Protein AF-A0A2G6PWL5-F1 (afdb_monomer)

Structure (mmCIF, N/CA/C/O backbone):
data_AF-A0A2G6PWL5-F1
#
_entry.id   AF-A0A2G6PWL5-F1
#
lo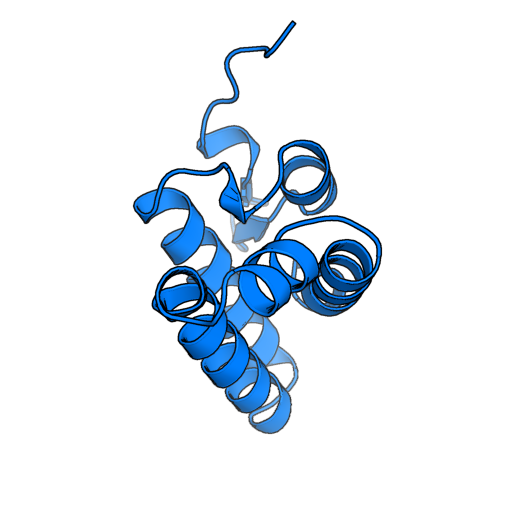op_
_atom_site.group_PDB
_atom_site.id
_atom_site.type_symbol
_atom_site.label_atom_id
_atom_site.label_alt_id
_atom_site.label_comp_id
_atom_site.label_asym_id
_atom_site.label_entity_id
_atom_site.label_seq_id
_atom_site.pdbx_PDB_ins_code
_atom_site.Cartn_x
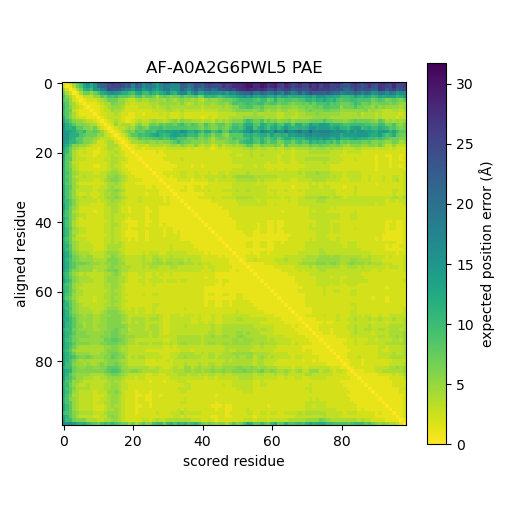_atom_site.Cartn_y
_atom_site.Cartn_z
_atom_site.occupancy
_atom_site.B_iso_or_equiv
_atom_site.auth_seq_id
_atom_site.auth_comp_id
_atom_site.auth_asym_id
_atom_site.auth_atom_id
_atom_site.pdbx_PDB_model_num
ATOM 1 N N . MET A 1 1 ? -2.677 6.098 -22.371 1.00 39.16 1 MET A N 1
ATOM 2 C CA . MET A 1 1 ? -2.950 7.412 -21.756 1.00 39.16 1 MET A CA 1
ATOM 3 C C . MET A 1 1 ? -2.738 7.250 -20.260 1.00 39.16 1 MET A C 1
ATOM 5 O O . MET A 1 1 ? -3.642 6.759 -19.599 1.00 39.16 1 MET A O 1
ATOM 9 N N . LEU A 1 2 ? -1.543 7.556 -19.741 1.00 49.28 2 LEU A N 1
ATOM 10 C CA . LEU A 1 2 ? -1.407 7.802 -18.304 1.00 49.28 2 LEU A CA 1
ATOM 11 C C . LEU A 1 2 ? -2.123 9.131 -18.061 1.00 49.28 2 LEU A C 1
ATOM 13 O O . LEU A 1 2 ? -1.632 10.172 -18.484 1.00 49.28 2 LEU A O 1
ATOM 17 N N . ARG A 1 3 ? -3.347 9.070 -17.533 1.00 52.22 3 ARG A N 1
ATOM 18 C CA . ARG A 1 3 ? -4.004 10.255 -16.981 1.00 52.22 3 ARG A CA 1
ATOM 19 C C . ARG A 1 3 ? -3.157 10.730 -15.804 1.00 52.22 3 ARG A C 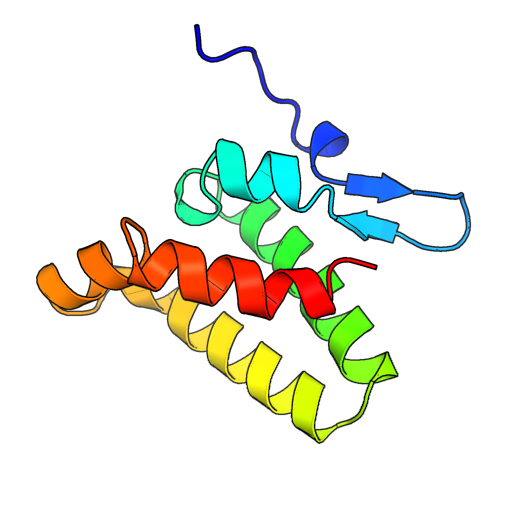1
ATOM 21 O O . ARG A 1 3 ? -2.626 9.886 -15.084 1.00 52.22 3 ARG A O 1
ATOM 28 N N . ASP A 1 4 ? -3.032 12.041 -15.651 1.00 66.25 4 ASP A N 1
ATOM 29 C CA . ASP A 1 4 ? -2.393 12.691 -14.509 1.00 66.25 4 ASP A CA 1
ATOM 30 C C . ASP A 1 4 ? -3.087 12.233 -13.222 1.00 66.25 4 ASP A C 1
ATOM 32 O O . ASP A 1 4 ? -4.126 12.763 -12.836 1.00 66.25 4 ASP A O 1
ATOM 36 N N . LEU A 1 5 ? -2.566 11.169 -12.614 1.00 70.38 5 LEU A N 1
ATOM 37 C CA . LEU A 1 5 ? -3.058 10.654 -11.350 1.00 70.38 5 LEU A CA 1
ATOM 38 C C . LEU A 1 5 ? -2.579 11.614 -10.263 1.00 70.38 5 LEU A C 1
ATOM 40 O O . LEU A 1 5 ? -1.372 11.712 -10.018 1.00 70.38 5 LEU A O 1
ATOM 44 N N . ASN A 1 6 ? -3.501 12.337 -9.636 1.00 83.25 6 ASN A N 1
ATOM 45 C CA . ASN A 1 6 ? -3.151 13.147 -8.482 1.00 83.25 6 ASN A CA 1
ATOM 46 C C . ASN A 1 6 ? -2.982 12.198 -7.284 1.00 83.25 6 ASN A C 1
ATOM 48 O O . ASN A 1 6 ? -3.852 11.349 -7.082 1.00 83.25 6 ASN A O 1
ATOM 52 N N . PRO A 1 7 ? -1.904 12.294 -6.482 1.00 79.81 7 PRO A N 1
ATOM 53 C CA . PRO A 1 7 ? -1.768 11.504 -5.261 1.00 79.81 7 PRO A CA 1
ATOM 54 C C . PRO A 1 7 ? -3.016 11.503 -4.374 1.00 79.81 7 PRO A C 1
ATOM 56 O O . PRO A 1 7 ? -3.343 10.473 -3.800 1.00 79.81 7 PRO A O 1
ATOM 59 N N . GLU A 1 8 ? -3.748 12.617 -4.328 1.00 84.12 8 GLU A N 1
ATOM 60 C CA . GLU A 1 8 ? -5.006 12.733 -3.581 1.00 84.12 8 GLU A CA 1
ATOM 61 C C . GLU A 1 8 ? -6.084 11.731 -4.030 1.00 84.12 8 GLU A C 1
ATOM 63 O O . GLU A 1 8 ? -6.849 11.253 -3.198 1.00 84.12 8 GLU A O 1
ATOM 68 N N . ASP A 1 9 ? -6.114 11.334 -5.308 1.00 87.94 9 ASP A N 1
ATOM 69 C CA . ASP A 1 9 ? -7.097 10.374 -5.837 1.00 87.94 9 ASP A CA 1
ATOM 70 C C . ASP A 1 9 ? -6.892 8.952 -5.275 1.00 87.94 9 ASP A C 1
ATOM 72 O O . ASP A 1 9 ? -7.799 8.114 -5.311 1.00 87.94 9 ASP A O 1
ATOM 76 N N . LEU A 1 10 ? -5.690 8.664 -4.756 1.00 91.00 10 LEU A N 1
ATOM 77 C CA . LEU A 1 10 ? -5.335 7.382 -4.139 1.00 91.00 10 LEU A CA 1
ATOM 78 C C . LEU A 1 10 ? -5.882 7.235 -2.719 1.00 91.00 10 LEU A C 1
ATOM 80 O O . LEU A 1 10 ? -5.850 6.133 -2.165 1.00 91.00 10 LEU A O 1
ATOM 84 N N . PHE A 1 11 ? -6.375 8.318 -2.125 1.00 90.50 11 PHE A N 1
ATOM 85 C CA . PHE A 1 11 ? -6.871 8.337 -0.761 1.00 90.50 11 PHE A CA 1
ATOM 86 C C . PHE A 1 11 ? -8.375 8.580 -0.751 1.00 90.50 11 PHE A C 1
ATOM 88 O O . PHE A 1 11 ? -8.906 9.403 -1.490 1.00 90.50 11 PHE A O 1
ATOM 95 N N . VAL A 1 12 ? -9.072 7.869 0.128 1.00 88.50 12 VAL A N 1
ATOM 96 C CA . VAL A 1 12 ? -10.489 8.117 0.404 1.00 88.50 12 VAL A CA 1
ATOM 97 C C . VAL A 1 12 ? -10.617 8.697 1.802 1.00 88.50 12 VAL A C 1
ATOM 99 O O . VAL A 1 12 ? -9.883 8.318 2.713 1.00 88.50 12 VAL A O 1
ATOM 102 N N . SER A 1 13 ? -11.526 9.649 1.981 1.00 83.44 13 SER A N 1
ATOM 103 C CA . SER A 1 13 ? -11.806 10.242 3.285 1.00 83.44 13 SER A CA 1
ATOM 104 C C . SER A 1 13 ? -13.304 10.421 3.448 1.00 83.44 13 SER A C 1
ATOM 106 O O . SER A 1 13 ? -13.945 11.042 2.603 1.00 83.44 13 SER A O 1
ATOM 108 N N . ASP A 1 14 ? -13.853 9.904 4.543 1.00 76.81 14 ASP A N 1
ATOM 109 C CA . ASP A 1 14 ? -15.242 10.157 4.945 1.00 76.81 14 ASP A CA 1
ATOM 110 C C . ASP A 1 14 ? -15.358 11.310 5.966 1.00 76.81 14 ASP A C 1
ATOM 112 O O . ASP A 1 14 ? -16.418 11.545 6.545 1.00 76.81 14 ASP A O 1
ATOM 116 N N . GLY A 1 15 ? -14.258 12.037 6.201 1.00 70.56 15 GLY A N 1
ATOM 117 C CA . GLY A 1 15 ? -14.151 13.109 7.195 1.00 70.56 15 GLY A CA 1
ATOM 118 C C . GLY A 1 15 ? -13.736 12.639 8.594 1.00 70.56 15 GLY A C 1
ATOM 119 O O . GLY A 1 15 ? -13.267 13.456 9.385 1.00 70.56 15 GLY A O 1
ATOM 120 N N . THR A 1 16 ? -13.837 11.342 8.898 1.00 70.94 16 THR A N 1
ATOM 121 C CA . THR A 1 16 ? -13.414 10.751 10.184 1.00 70.94 16 THR A CA 1
ATOM 122 C C . THR A 1 16 ? -12.344 9.673 10.031 1.00 70.94 16 THR A C 1
ATOM 124 O O . THR A 1 16 ? -11.489 9.518 10.906 1.00 70.94 16 THR A O 1
ATOM 127 N N . HIS A 1 17 ? -12.347 8.975 8.901 1.00 74.56 17 HIS A N 1
ATOM 128 C CA . HIS A 1 17 ? -11.407 7.935 8.530 1.00 74.56 17 HIS A CA 1
ATOM 129 C C . HIS A 1 17 ? -10.769 8.279 7.191 1.00 74.56 17 HIS A C 1
ATOM 131 O O . HIS A 1 17 ? -11.425 8.755 6.266 1.00 74.56 17 HIS A O 1
ATOM 137 N N . ARG A 1 18 ? -9.461 8.033 7.112 1.00 79.81 18 ARG A N 1
ATOM 138 C CA . ARG A 1 18 ? -8.690 8.112 5.876 1.00 79.81 18 ARG A CA 1
ATOM 139 C C . ARG A 1 18 ? -8.350 6.688 5.463 1.00 79.81 18 ARG A C 1
ATOM 141 O O . ARG A 1 18 ? -7.651 6.007 6.209 1.00 79.81 18 ARG A O 1
ATOM 148 N N . GLY A 1 19 ? -8.868 6.268 4.320 1.00 87.62 19 GLY A N 1
ATOM 149 C CA . GLY A 1 19 ? -8.611 4.976 3.697 1.00 87.62 19 GLY A CA 1
ATOM 150 C C . GLY A 1 19 ? -7.836 5.127 2.392 1.00 87.62 19 GLY A C 1
ATOM 151 O O . GLY A 1 19 ? -7.396 6.218 2.017 1.00 87.62 19 GLY A O 1
ATOM 152 N N . ILE A 1 20 ? -7.683 4.014 1.685 1.00 93.25 20 ILE A N 1
ATOM 153 C CA . ILE A 1 20 ? -6.955 3.936 0.417 1.00 93.25 20 ILE A CA 1
ATOM 154 C C . ILE A 1 20 ? -7.922 3.508 -0.683 1.00 93.25 20 ILE A C 1
ATOM 156 O O . ILE A 1 20 ? -8.644 2.525 -0.529 1.00 93.25 20 ILE A O 1
ATOM 160 N N . ASN A 1 21 ? -7.887 4.188 -1.830 1.00 94.06 21 ASN A N 1
ATOM 161 C CA . ASN A 1 21 ? -8.510 3.688 -3.051 1.00 94.06 21 ASN A CA 1
ATOM 162 C C . ASN A 1 21 ? -7.673 2.517 -3.596 1.00 94.06 21 ASN A C 1
ATOM 164 O O . ASN A 1 21 ? -6.804 2.679 -4.457 1.00 94.06 21 ASN A O 1
ATOM 168 N N . HIS A 1 22 ? -7.885 1.335 -3.016 1.00 94.75 22 HIS A N 1
ATOM 169 C CA . HIS A 1 22 ? -7.037 0.165 -3.231 1.00 94.75 22 HIS A CA 1
ATOM 170 C C . HIS A 1 22 ? -7.006 -0.285 -4.695 1.00 94.75 22 HIS A C 1
ATOM 172 O O . HIS A 1 22 ? -5.940 -0.611 -5.218 1.00 94.75 22 HIS A O 1
ATOM 178 N N . GLU A 1 23 ? -8.153 -0.251 -5.374 1.00 93.06 23 GLU A N 1
ATOM 179 C CA . GLU A 1 23 ? -8.260 -0.595 -6.793 1.00 93.06 23 GLU A CA 1
ATOM 180 C C . GLU A 1 23 ? -7.419 0.352 -7.656 1.00 93.06 23 GLU A C 1
ATOM 182 O O . GLU A 1 23 ? -6.687 -0.093 -8.545 1.00 93.06 23 GLU A O 1
ATOM 187 N N . LEU A 1 24 ? -7.441 1.652 -7.351 1.00 93.19 24 LEU A N 1
ATOM 188 C CA . LEU A 1 24 ? -6.644 2.628 -8.082 1.00 93.19 24 LEU A CA 1
ATOM 189 C C . LEU A 1 24 ? -5.141 2.414 -7.849 1.00 93.19 24 LEU A C 1
ATOM 191 O O . LEU A 1 24 ? -4.384 2.366 -8.821 1.00 93.19 24 LEU A O 1
ATOM 195 N N . VAL A 1 25 ? -4.715 2.174 -6.600 1.00 93.94 25 VAL A N 1
ATOM 196 C CA . VAL A 1 25 ? -3.319 1.815 -6.272 1.00 93.94 25 VAL A CA 1
ATOM 197 C C . VAL A 1 25 ? -2.881 0.550 -7.016 1.00 93.94 25 VAL A C 1
ATOM 199 O O . VAL A 1 25 ? -1.777 0.509 -7.561 1.00 93.94 25 VAL A O 1
ATOM 202 N N . ARG A 1 26 ? -3.739 -0.477 -7.066 1.00 93.62 26 ARG A N 1
ATOM 203 C CA . ARG A 1 26 ? -3.487 -1.732 -7.787 1.00 93.62 26 ARG A CA 1
ATOM 204 C C . ARG A 1 26 ? -3.340 -1.504 -9.286 1.00 93.62 26 ARG A C 1
ATOM 206 O O . ARG A 1 26 ? -2.377 -1.981 -9.876 1.00 93.62 26 ARG A O 1
ATOM 213 N N . SER A 1 27 ? -4.249 -0.742 -9.892 1.00 90.50 27 SER A N 1
ATOM 214 C CA . SER A 1 27 ? -4.233 -0.468 -11.334 1.00 90.50 27 SER A CA 1
ATOM 215 C C . SER A 1 27 ? -3.020 0.355 -11.781 1.00 90.50 27 SER A C 1
ATOM 217 O O . SER A 1 27 ? -2.474 0.118 -12.858 1.00 90.50 27 SER A O 1
ATOM 219 N N . PHE A 1 28 ? -2.575 1.304 -10.950 1.00 89.06 28 PHE A N 1
ATOM 220 C CA . PHE A 1 28 ? -1.410 2.138 -11.242 1.00 89.06 28 PHE A CA 1
ATOM 221 C C . PHE A 1 28 ? -0.089 1.414 -10.944 1.00 89.06 28 PHE A C 1
ATOM 223 O O . PHE A 1 28 ? 0.943 1.700 -11.557 1.00 89.06 28 PHE A O 1
ATOM 230 N N . GLY A 1 29 ? -0.125 0.456 -10.019 1.00 91.75 29 GLY A N 1
ATOM 231 C CA . GLY A 1 29 ? 1.032 -0.251 -9.499 1.00 91.75 29 GLY A CA 1
ATOM 232 C C . GLY A 1 29 ? 1.651 0.504 -8.326 1.00 91.75 29 GLY A C 1
ATOM 233 O O . GLY A 1 29 ? 2.289 1.539 -8.507 1.00 91.75 29 GLY A O 1
ATOM 234 N N . PHE A 1 30 ? 1.535 -0.051 -7.119 1.00 93.50 30 PHE A N 1
ATOM 235 C CA . PHE A 1 30 ? 2.075 0.546 -5.887 1.00 93.50 30 PHE A CA 1
ATOM 236 C C . PHE A 1 30 ? 3.557 0.949 -6.015 1.00 93.50 30 PHE A C 1
ATOM 238 O O . PHE A 1 30 ? 3.952 2.029 -5.586 1.00 93.50 30 PHE A O 1
ATOM 245 N N . PHE A 1 31 ? 4.375 0.117 -6.666 1.00 92.56 31 PHE A N 1
ATOM 246 C CA . PHE A 1 31 ? 5.809 0.376 -6.841 1.00 92.56 31 PHE A CA 1
ATOM 247 C C . PHE A 1 31 ? 6.143 1.395 -7.939 1.00 92.56 31 PHE A C 1
ATOM 249 O O . PHE A 1 31 ? 7.291 1.831 -8.012 1.00 92.56 31 PHE A O 1
ATOM 256 N N . ASN A 1 32 ? 5.164 1.798 -8.756 1.00 91.00 32 ASN A N 1
ATOM 257 C CA . ASN A 1 32 ? 5.312 2.876 -9.740 1.00 91.00 32 ASN A CA 1
ATOM 258 C C . ASN A 1 32 ? 5.080 4.262 -9.118 1.00 91.00 32 ASN A C 1
ATOM 260 O O . ASN A 1 32 ? 5.412 5.277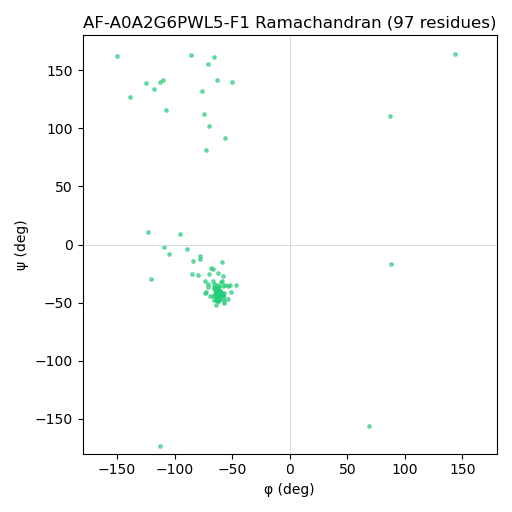 -9.729 1.00 91.00 32 ASN A O 1
ATOM 264 N N . LEU A 1 33 ? 4.502 4.315 -7.915 1.00 90.94 33 LEU A N 1
ATOM 265 C CA . LEU A 1 33 ? 4.279 5.554 -7.178 1.00 90.94 33 LEU A CA 1
ATOM 266 C C . LEU A 1 33 ? 5.605 6.121 -6.665 1.00 90.94 33 LEU A C 1
ATOM 268 O O . LEU A 1 33 ? 6.565 5.385 -6.429 1.00 90.94 33 LEU A O 1
ATOM 272 N N . ASN A 1 34 ? 5.655 7.432 -6.437 1.00 90.81 34 ASN A N 1
ATOM 273 C CA . ASN A 1 34 ? 6.807 8.029 -5.769 1.00 90.81 34 ASN A CA 1
ATOM 274 C C . ASN A 1 34 ? 6.906 7.537 -4.309 1.00 90.81 34 ASN A C 1
ATOM 276 O O . ASN A 1 34 ? 5.942 7.036 -3.725 1.00 90.81 34 ASN A O 1
ATOM 280 N N . ARG A 1 35 ? 8.091 7.678 -3.708 1.00 90.00 35 ARG A N 1
ATOM 281 C CA . ARG A 1 35 ? 8.358 7.128 -2.375 1.00 90.00 35 ARG A CA 1
ATOM 282 C C . ARG A 1 35 ? 7.486 7.739 -1.279 1.00 90.00 35 ARG A C 1
ATOM 284 O O . ARG A 1 35 ? 7.093 7.019 -0.371 1.00 90.00 35 ARG A O 1
ATOM 291 N N . GLU A 1 36 ? 7.200 9.031 -1.356 1.00 91.56 36 GLU A N 1
ATOM 292 C CA . GLU A 1 36 ? 6.385 9.734 -0.363 1.00 91.56 36 GLU A CA 1
ATOM 293 C C . GLU A 1 36 ? 4.964 9.161 -0.316 1.00 91.56 36 GLU A C 1
ATOM 295 O O . GLU A 1 36 ? 4.503 8.736 0.741 1.00 91.56 36 GLU A O 1
ATOM 300 N N . VAL A 1 37 ? 4.338 9.000 -1.483 1.00 92.88 37 VAL A N 1
ATOM 301 C CA . VAL A 1 37 ? 2.998 8.414 -1.620 1.00 92.88 37 VAL A CA 1
ATOM 302 C C . VAL A 1 37 ? 2.976 6.949 -1.177 1.00 92.88 37 VAL A C 1
ATOM 304 O O . VAL A 1 37 ? 2.045 6.519 -0.499 1.00 92.88 37 VAL A O 1
ATOM 307 N N . GLN A 1 38 ? 4.014 6.169 -1.505 1.00 94.06 38 GLN A N 1
ATOM 308 C CA . GLN A 1 38 ? 4.129 4.791 -1.014 1.00 94.06 38 GLN A CA 1
ATOM 309 C C . GLN A 1 38 ? 4.160 4.726 0.519 1.00 94.06 38 GLN A C 1
ATOM 311 O O . GLN A 1 38 ? 3.514 3.857 1.105 1.00 94.06 38 GLN A O 1
ATOM 316 N N . GLU A 1 39 ? 4.917 5.609 1.179 1.00 93.62 39 GLU A N 1
ATOM 317 C CA . GLU A 1 39 ? 4.994 5.635 2.643 1.00 93.62 39 GLU A CA 1
ATOM 318 C C . GLU A 1 39 ? 3.656 6.009 3.274 1.00 93.62 39 GLU A C 1
ATOM 320 O O . GLU A 1 39 ? 3.249 5.358 4.233 1.00 93.62 39 GLU A O 1
ATOM 325 N N . GLU A 1 40 ? 2.956 6.990 2.709 1.00 93.50 40 GLU A N 1
ATOM 326 C CA . GLU A 1 40 ? 1.656 7.435 3.205 1.00 93.50 40 GLU A CA 1
ATOM 327 C C . GLU A 1 40 ? 0.587 6.336 3.096 1.00 93.50 40 GLU A C 1
ATOM 329 O O . GLU A 1 40 ? -0.117 6.045 4.066 1.00 93.50 40 GLU A O 1
ATOM 334 N N . ILE A 1 41 ? 0.527 5.646 1.953 1.00 95.00 41 ILE A N 1
ATOM 335 C CA . ILE A 1 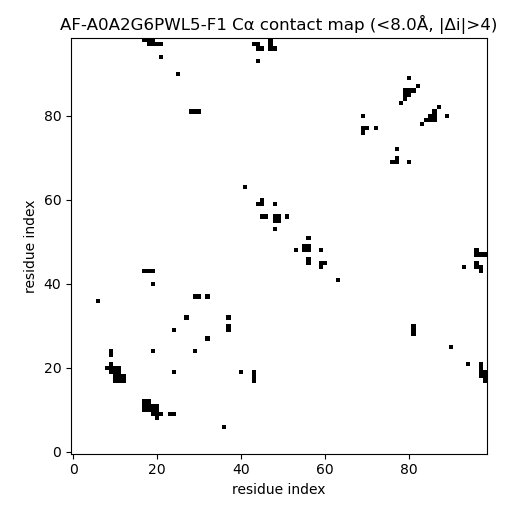41 ? -0.317 4.457 1.765 1.00 95.00 41 ILE A CA 1
ATOM 336 C C . ILE A 1 41 ? 0.033 3.383 2.808 1.00 95.00 41 ILE A C 1
ATOM 338 O O . ILE A 1 41 ? -0.851 2.812 3.448 1.00 95.00 41 ILE A O 1
ATOM 342 N N . MET A 1 42 ? 1.323 3.111 3.026 1.00 95.62 42 MET A N 1
ATOM 343 C CA . MET A 1 42 ? 1.749 2.115 4.012 1.00 95.62 42 MET A CA 1
ATOM 344 C C . MET A 1 42 ? 1.415 2.515 5.450 1.00 95.62 42 MET A C 1
ATOM 346 O O . MET A 1 42 ? 1.109 1.636 6.256 1.00 95.62 42 MET A O 1
ATOM 350 N N . ASP A 1 43 ? 1.461 3.800 5.795 1.00 94.44 43 ASP A N 1
ATOM 351 C CA . ASP A 1 43 ? 1.074 4.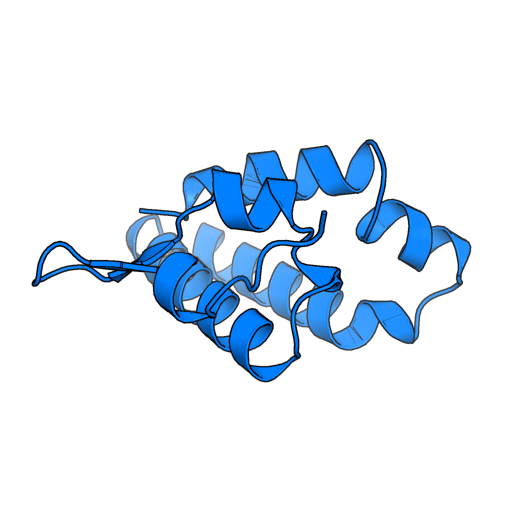282 7.123 1.00 94.44 43 ASP A CA 1
ATOM 352 C C . ASP A 1 43 ? -0.415 4.038 7.390 1.00 94.44 43 ASP A C 1
ATOM 354 O O . ASP A 1 43 ? -0.772 3.575 8.479 1.00 94.44 43 ASP A O 1
ATOM 358 N N . ILE A 1 44 ? -1.272 4.248 6.386 1.00 94.25 44 ILE A N 1
ATOM 359 C CA . ILE A 1 44 ? -2.703 3.937 6.482 1.00 94.25 44 ILE A CA 1
ATOM 360 C C . ILE A 1 44 ? -2.915 2.423 6.627 1.00 94.25 44 ILE A C 1
ATOM 362 O O . ILE A 1 44 ? -3.573 1.999 7.578 1.00 94.25 44 ILE A O 1
ATOM 366 N N . TYR A 1 45 ? -2.273 1.587 5.798 1.00 95.56 45 TYR A N 1
ATOM 367 C CA . TYR A 1 45 ? -2.364 0.127 5.947 1.00 95.56 45 TYR A CA 1
ATOM 368 C C . TYR A 1 45 ? -1.908 -0.361 7.328 1.00 95.56 45 TYR A C 1
ATOM 370 O O . TYR A 1 45 ? -2.544 -1.236 7.916 1.00 95.56 45 TYR A O 1
ATOM 378 N N . VAL A 1 46 ? -0.813 0.183 7.875 1.00 95.81 46 VAL A N 1
ATOM 379 C CA . VAL A 1 46 ? -0.318 -0.182 9.215 1.00 95.81 46 VAL A CA 1
ATOM 380 C C . VAL A 1 46 ? -1.311 0.235 10.297 1.00 95.81 46 VAL A C 1
ATOM 382 O O . VAL A 1 46 ? -1.574 -0.549 11.214 1.00 95.81 46 VAL A O 1
ATOM 385 N N . LYS A 1 47 ? -1.873 1.444 10.198 1.00 93.56 47 LYS A N 1
ATOM 386 C CA . LYS A 1 47 ? -2.885 1.941 11.136 1.00 93.56 47 LYS A CA 1
ATOM 387 C C . LYS A 1 47 ? -4.138 1.059 11.115 1.00 93.56 47 LYS A C 1
ATOM 389 O O . LYS A 1 47 ? -4.617 0.662 12.173 1.00 93.56 47 LYS A O 1
ATOM 394 N N . ASN A 1 48 ? -4.615 0.680 9.936 1.00 93.31 48 ASN A N 1
ATOM 395 C CA . ASN A 1 48 ? -5.798 -0.168 9.793 1.00 93.31 48 ASN A CA 1
ATOM 396 C C . ASN A 1 48 ? -5.522 -1.615 10.225 1.00 93.31 48 ASN A C 1
ATOM 398 O O . ASN A 1 48 ? -6.347 -2.246 10.886 1.00 93.31 48 ASN A O 1
ATOM 402 N N . ALA A 1 49 ? -4.320 -2.133 9.960 1.00 95.19 49 ALA A N 1
ATOM 403 C CA . ALA A 1 49 ? -3.883 -3.429 10.471 1.00 95.19 49 ALA A CA 1
ATOM 404 C C . ALA A 1 49 ? -3.836 -3.468 12.007 1.00 95.19 49 ALA A C 1
ATOM 406 O O . ALA A 1 49 ? -4.199 -4.486 12.597 1.00 95.19 49 ALA A O 1
ATOM 407 N N . LEU A 1 50 ? -3.457 -2.366 12.666 1.00 94.31 50 LEU A N 1
ATOM 408 C CA . LEU A 1 50 ? -3.506 -2.258 14.127 1.00 94.31 50 LEU A CA 1
ATOM 409 C C . LEU A 1 50 ? -4.931 -2.412 14.671 1.00 94.31 50 LEU A C 1
ATOM 411 O O . LEU A 1 50 ? -5.115 -3.129 15.652 1.00 94.31 50 LEU A O 1
ATOM 415 N N . ASN A 1 51 ? -5.932 -1.823 14.012 1.00 91.00 51 ASN A N 1
ATOM 416 C CA . ASN A 1 51 ? -7.338 -1.964 14.413 1.00 91.00 51 ASN A CA 1
ATOM 417 C C . ASN A 1 51 ? -7.832 -3.422 14.335 1.00 91.00 51 ASN A C 1
ATOM 419 O O . ASN A 1 51 ? -8.756 -3.796 15.055 1.00 91.00 51 ASN A O 1
ATOM 423 N N . LYS A 1 52 ? -7.202 -4.261 13.498 1.00 91.81 52 LYS A N 1
ATOM 424 C CA . LYS A 1 52 ? -7.486 -5.706 13.405 1.00 91.81 52 LYS A CA 1
ATOM 425 C C . LYS A 1 52 ? -6.724 -6.540 14.438 1.00 91.81 52 LYS A C 1
ATOM 427 O O . LYS A 1 52 ? -7.190 -7.611 14.821 1.00 91.81 52 LYS A O 1
ATOM 432 N N . GLY A 1 53 ? -5.581 -6.045 14.908 1.00 95.12 53 GLY A N 1
ATOM 433 C CA . GLY A 1 53 ? -4.825 -6.610 16.021 1.00 95.12 53 GLY A CA 1
ATOM 434 C C . GLY A 1 53 ? -3.307 -6.511 15.852 1.00 95.12 53 GLY A C 1
ATOM 435 O O . GLY A 1 53 ? -2.774 -6.334 14.757 1.00 95.12 53 GLY A O 1
ATOM 436 N N . GLU A 1 54 ? -2.574 -6.702 16.953 1.00 95.25 54 GLU A N 1
ATOM 437 C CA . GLU A 1 54 ? -1.104 -6.575 16.971 1.00 95.25 54 GLU A CA 1
ATOM 438 C C . GLU A 1 54 ? -0.394 -7.544 16.009 1.00 95.25 54 GLU A C 1
ATOM 440 O O . GLU A 1 54 ? 0.631 -7.203 15.417 1.00 95.25 54 GLU A O 1
ATOM 445 N N . LYS A 1 55 ? -0.954 -8.741 15.791 1.00 96.00 55 LYS A N 1
ATOM 446 C CA . LYS A 1 55 ? -0.400 -9.713 14.835 1.00 96.00 55 LYS A CA 1
ATOM 447 C C . LYS A 1 55 ? -0.443 -9.188 13.398 1.00 96.00 55 LYS A C 1
ATOM 449 O O . LYS A 1 55 ? 0.502 -9.409 12.643 1.00 96.00 55 LYS A O 1
ATOM 454 N N . ASP A 1 56 ? -1.527 -8.524 13.012 1.00 96.00 56 ASP A N 1
ATOM 455 C CA . ASP A 1 56 ? -1.691 -7.975 11.668 1.00 96.00 56 ASP A CA 1
ATOM 456 C C . ASP A 1 56 ? -0.814 -6.743 11.464 1.00 96.00 56 ASP A C 1
ATOM 458 O O . ASP A 1 56 ? -0.098 -6.664 10.465 1.00 96.00 56 ASP A O 1
ATOM 462 N N . LYS A 1 57 ? -0.745 -5.858 12.464 1.00 96.44 57 LYS A N 1
ATOM 463 C CA . LYS A 1 57 ? 0.232 -4.762 12.486 1.00 96.44 57 LYS A CA 1
ATOM 464 C C . LYS A 1 57 ? 1.663 -5.262 12.300 1.00 96.44 57 LYS A C 1
ATOM 466 O O . LYS A 1 57 ? 2.392 -4.714 11.477 1.00 96.44 57 LYS A O 1
ATOM 471 N N . TYR A 1 58 ? 2.074 -6.313 13.013 1.00 96.94 58 TYR A N 1
ATOM 472 C CA . TYR A 1 58 ? 3.429 -6.856 12.886 1.00 96.94 58 TYR A CA 1
ATOM 473 C C . TYR A 1 58 ? 3.725 -7.359 11.465 1.00 96.94 58 TYR A C 1
ATOM 475 O O . TYR A 1 58 ? 4.774 -7.042 10.901 1.00 96.94 58 TYR A O 1
ATOM 483 N N . LYS A 1 59 ? 2.783 -8.079 10.841 1.00 96.44 59 LYS A N 1
ATOM 484 C CA . LYS A 1 59 ? 2.914 -8.498 9.436 1.00 96.44 59 LYS A CA 1
ATOM 485 C C . LYS A 1 59 ? 3.025 -7.301 8.495 1.00 96.44 59 LYS A C 1
ATOM 487 O O . LYS A 1 59 ? 3.858 -7.320 7.592 1.00 96.44 59 LYS A O 1
ATOM 492 N N . MET A 1 60 ? 2.223 -6.260 8.716 1.00 96.75 60 MET A N 1
ATOM 493 C CA . MET A 1 60 ? 2.251 -5.060 7.884 1.00 96.75 60 MET A CA 1
ATOM 494 C C . MET A 1 60 ? 3.580 -4.305 8.006 1.00 96.75 60 MET A C 1
ATOM 496 O O . MET A 1 60 ? 4.130 -3.848 7.007 1.00 96.75 60 MET A O 1
ATOM 500 N N . LEU A 1 61 ? 4.155 -4.238 9.210 1.00 96.69 61 LEU A N 1
ATOM 501 C CA . LEU A 1 61 ? 5.484 -3.661 9.426 1.00 96.69 61 LE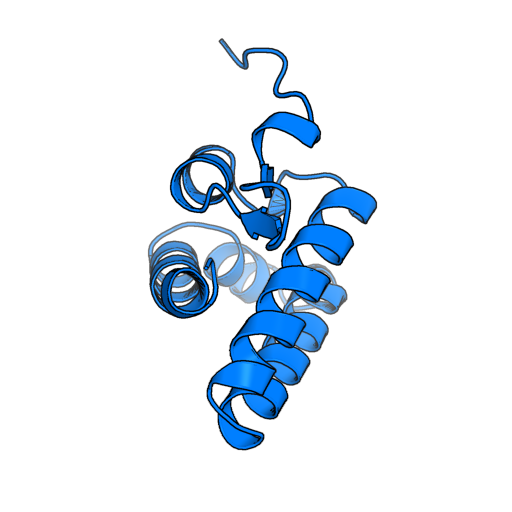U A CA 1
ATOM 502 C C . LEU A 1 61 ? 6.586 -4.453 8.706 1.00 96.69 61 LEU A C 1
ATOM 504 O O . LEU A 1 61 ? 7.484 -3.844 8.122 1.00 96.69 61 LEU A O 1
ATOM 508 N N . ILE A 1 62 ? 6.503 -5.788 8.688 1.00 96.25 62 ILE A N 1
ATOM 509 C CA . ILE A 1 62 ? 7.416 -6.625 7.892 1.00 96.25 62 ILE A CA 1
ATOM 510 C C . ILE A 1 62 ? 7.249 -6.325 6.403 1.00 96.25 62 ILE A C 1
ATOM 512 O O . ILE A 1 62 ? 8.241 -6.081 5.717 1.00 96.25 62 ILE A O 1
ATOM 516 N N . PHE A 1 63 ? 6.012 -6.302 5.901 1.00 95.50 63 PHE A N 1
ATOM 517 C CA . PHE A 1 63 ? 5.747 -6.000 4.495 1.00 95.50 63 PHE A CA 1
ATOM 518 C C . PHE A 1 63 ? 6.278 -4.617 4.102 1.00 95.50 63 PHE A C 1
ATOM 520 O O . PHE A 1 63 ? 6.913 -4.476 3.054 1.00 95.50 63 PHE A O 1
ATOM 527 N N . ARG A 1 64 ? 6.105 -3.609 4.969 1.00 96.00 64 ARG A N 1
ATOM 528 C CA . ARG A 1 64 ? 6.701 -2.277 4.799 1.00 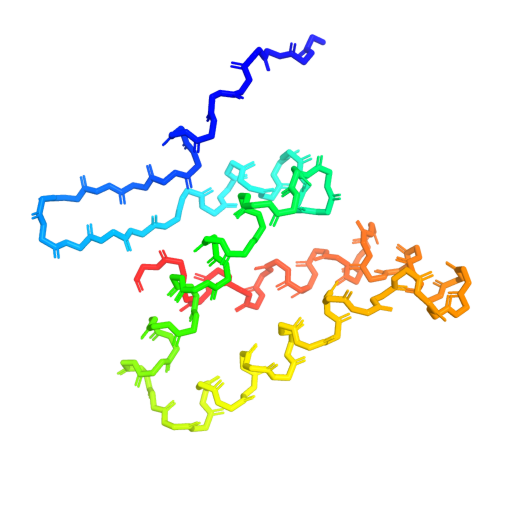96.00 64 ARG A CA 1
ATOM 529 C C . ARG A 1 64 ? 8.216 -2.374 4.684 1.00 96.00 64 ARG A C 1
ATOM 531 O O . ARG A 1 64 ? 8.781 -1.834 3.743 1.00 96.00 64 ARG A O 1
ATOM 538 N N . ALA A 1 65 ? 8.883 -3.069 5.604 1.00 95.38 65 ALA A N 1
ATOM 539 C CA . ALA A 1 65 ? 10.337 -3.212 5.577 1.00 95.38 65 ALA A CA 1
ATOM 540 C C . ALA A 1 65 ? 10.837 -3.913 4.300 1.00 95.38 65 ALA A C 1
ATOM 542 O O . ALA A 1 65 ? 11.830 -3.474 3.716 1.00 95.38 65 ALA A O 1
ATOM 543 N N . LEU A 1 66 ? 10.137 -4.950 3.833 1.00 93.62 66 LEU A N 1
ATOM 544 C CA . LEU A 1 66 ? 10.448 -5.632 2.574 1.00 93.62 66 LEU A CA 1
ATOM 545 C C . LEU A 1 66 ? 10.270 -4.693 1.378 1.00 93.62 66 LEU A C 1
ATOM 547 O O . LEU A 1 66 ? 11.212 -4.490 0.618 1.00 93.62 66 LEU A O 1
ATOM 551 N N . SER A 1 67 ? 9.113 -4.039 1.270 1.00 92.62 67 SER A N 1
ATOM 552 C CA . SER A 1 67 ? 8.810 -3.073 0.205 1.00 92.62 67 SER A CA 1
ATOM 553 C C . SER A 1 67 ? 9.809 -1.917 0.178 1.00 92.62 67 SER A C 1
ATOM 555 O O . SER A 1 67 ? 10.206 -1.450 -0.888 1.00 92.62 67 SER A O 1
ATOM 557 N N . LYS A 1 68 ? 10.287 -1.484 1.351 1.00 93.00 68 LYS A N 1
ATOM 558 C CA . LYS A 1 68 ? 11.308 -0.442 1.466 1.00 93.00 68 LYS A CA 1
ATOM 559 C C . LYS A 1 68 ? 12.644 -0.831 0.848 1.00 93.00 68 LYS A C 1
ATOM 561 O O . LYS A 1 68 ? 13.317 0.055 0.331 1.00 93.00 68 LYS A O 1
ATOM 566 N N . ASN A 1 69 ? 13.009 -2.108 0.934 1.00 93.81 69 ASN A N 1
ATOM 567 C CA . ASN A 1 69 ? 14.329 -2.619 0.577 1.00 93.81 69 ASN A CA 1
ATOM 568 C C . ASN A 1 69 ? 14.333 -3.465 -0.698 1.00 93.81 69 ASN A C 1
ATOM 570 O O . ASN A 1 69 ? 15.401 -3.911 -1.105 1.00 93.81 69 ASN A O 1
ATOM 574 N N . ILE A 1 70 ? 13.180 -3.690 -1.334 1.00 92.69 70 ILE A N 1
ATOM 575 C CA . ILE A 1 70 ? 13.036 -4.658 -2.428 1.00 92.69 70 ILE A CA 1
ATOM 576 C C . ILE A 1 70 ? 13.962 -4.378 -3.622 1.00 92.69 70 ILE A C 1
ATOM 578 O O . ILE A 1 70 ? 14.378 -5.304 -4.308 1.00 92.69 70 ILE A O 1
ATOM 582 N N . GLN A 1 71 ? 14.353 -3.120 -3.836 1.00 90.12 71 GLN A N 1
ATOM 583 C CA . GLN A 1 71 ? 15.307 -2.728 -4.882 1.00 90.12 71 GLN A CA 1
ATOM 584 C C . GLN A 1 71 ? 16.731 -3.270 -4.651 1.00 90.12 71 GLN A C 1
ATOM 586 O O . GLN A 1 71 ? 17.498 -3.381 -5.600 1.00 90.12 71 GLN A O 1
ATOM 591 N N . ASN A 1 72 ? 17.078 -3.632 -3.412 1.00 94.56 72 ASN A N 1
ATOM 592 C CA . ASN A 1 72 ? 18.384 -4.196 -3.051 1.00 94.56 72 ASN A CA 1
ATOM 593 C C . ASN A 1 72 ? 18.427 -5.729 -3.172 1.00 94.56 72 ASN A C 1
ATOM 595 O O . ASN A 1 72 ? 19.460 -6.345 -2.909 1.00 94.56 72 ASN A O 1
ATOM 599 N N . PHE A 1 73 ? 17.302 -6.363 -3.501 1.00 93.75 73 PHE A N 1
ATOM 600 C CA . PHE A 1 73 ? 17.203 -7.813 -3.631 1.00 93.75 73 PHE A CA 1
ATOM 601 C C . PHE A 1 73 ? 17.629 -8.234 -5.045 1.00 93.75 73 PHE A C 1
ATOM 603 O O . PHE A 1 73 ? 17.665 -7.402 -5.955 1.00 93.75 73 PHE A O 1
ATOM 610 N N . PRO A 1 74 ? 17.937 -9.526 -5.273 1.00 96.44 74 PRO A N 1
ATOM 611 C CA . PRO A 1 74 ? 18.168 -10.026 -6.622 1.00 96.44 74 PRO A CA 1
ATOM 612 C C . PRO A 1 74 ? 17.033 -9.618 -7.567 1.00 96.44 74 PRO A C 1
ATOM 614 O O . PRO A 1 74 ? 15.860 -9.684 -7.196 1.00 96.44 74 PRO A O 1
ATOM 617 N N . PHE A 1 75 ? 17.377 -9.236 -8.798 1.00 93.44 75 PHE A N 1
ATOM 618 C CA . PHE A 1 75 ? 16.420 -8.680 -9.761 1.00 93.44 75 PHE A CA 1
ATOM 619 C C . PHE A 1 75 ? 15.188 -9.572 -9.991 1.00 93.44 75 PHE A C 1
ATOM 621 O O . PHE A 1 75 ? 14.076 -9.065 -10.105 1.00 93.44 75 PHE A O 1
ATOM 628 N N . SER A 1 76 ? 15.357 -10.897 -9.981 1.00 92.69 76 SER A N 1
ATOM 629 C CA . SER A 1 76 ? 14.247 -11.855 -10.089 1.00 92.69 76 SER A CA 1
ATOM 630 C C . SER A 1 76 ? 13.248 -11.748 -8.931 1.00 92.69 76 SER A C 1
ATOM 632 O O . SER A 1 76 ? 12.040 -11.822 -9.145 1.00 92.69 76 SER A O 1
ATOM 634 N N . VAL A 1 77 ? 13.735 -11.528 -7.707 1.00 92.50 77 VAL A N 1
ATOM 635 C CA . VAL A 1 77 ? 12.889 -11.319 -6.525 1.00 92.50 77 VAL A CA 1
ATOM 636 C C . VAL A 1 77 ? 12.175 -9.976 -6.622 1.00 92.50 77 VAL A C 1
ATOM 638 O O . VAL A 1 77 ? 10.971 -9.911 -6.389 1.00 92.50 77 VAL A O 1
ATOM 641 N N . TYR A 1 78 ? 12.894 -8.925 -7.025 1.00 93.19 78 TYR A N 1
ATOM 642 C CA . TYR A 1 78 ? 12.307 -7.609 -7.267 1.00 93.19 78 TYR A CA 1
ATOM 643 C C . TYR A 1 78 ? 11.177 -7.670 -8.304 1.00 93.19 78 TYR A C 1
ATOM 645 O O . TYR A 1 78 ? 10.079 -7.180 -8.037 1.00 93.19 78 TYR A O 1
ATOM 653 N N . GLN A 1 79 ? 11.403 -8.318 -9.452 1.00 92.00 79 GLN A N 1
ATOM 654 C CA . GLN A 1 79 ? 10.384 -8.452 -10.493 1.00 92.00 79 GLN A CA 1
ATOM 655 C C . GLN A 1 79 ? 9.146 -9.190 -9.990 1.00 92.00 79 GLN A C 1
ATOM 657 O O . GLN A 1 79 ? 8.039 -8.704 -10.198 1.00 92.00 79 GLN A O 1
ATOM 662 N N . HIS A 1 80 ? 9.304 -10.325 -9.305 1.00 89.62 80 HIS A N 1
ATOM 663 C CA . HIS A 1 80 ? 8.155 -11.070 -8.783 1.00 89.62 80 HIS A CA 1
ATOM 664 C C . HIS A 1 80 ? 7.388 -10.284 -7.713 1.00 89.62 80 HIS A C 1
ATOM 666 O O . HIS A 1 80 ? 6.166 -10.347 -7.656 1.00 89.62 80 HIS A O 1
ATOM 672 N N . PHE A 1 81 ? 8.083 -9.536 -6.855 1.00 90.88 81 PHE A N 1
ATOM 673 C CA . PHE A 1 81 ? 7.434 -8.795 -5.774 1.00 90.88 81 PHE A CA 1
ATOM 674 C C . PHE A 1 81 ? 6.672 -7.560 -6.268 1.00 90.88 81 PHE A C 1
ATOM 676 O O . PHE A 1 81 ? 5.668 -7.175 -5.670 1.00 90.88 81 PHE A O 1
ATOM 683 N N . THR A 1 82 ? 7.153 -6.943 -7.350 1.00 92.62 82 THR A N 1
ATOM 684 C CA . THR A 1 82 ? 6.626 -5.674 -7.869 1.00 92.62 82 THR A CA 1
ATOM 685 C C . THR A 1 82 ? 5.766 -5.817 -9.126 1.00 92.62 82 THR A C 1
ATOM 687 O O . THR A 1 82 ? 5.145 -4.842 -9.538 1.00 92.62 82 THR A O 1
ATOM 690 N N . SER A 1 83 ? 5.695 -7.012 -9.729 1.00 89.88 83 SER A N 1
ATOM 691 C CA . SER A 1 83 ? 4.889 -7.275 -10.926 1.00 89.88 83 SER A CA 1
ATOM 692 C C . SER A 1 83 ? 4.368 -8.717 -11.012 1.00 89.88 83 SER A C 1
ATOM 694 O O . SER A 1 83 ? 4.882 -9.632 -10.366 1.00 89.88 83 SER A O 1
ATOM 696 N N . GLY A 1 84 ? 3.348 -8.932 -11.846 1.00 90.50 84 GLY A N 1
ATOM 697 C CA . GLY A 1 84 ? 2.800 -10.260 -12.127 1.00 90.50 84 GLY A CA 1
ATOM 698 C C . GLY A 1 84 ? 2.063 -10.886 -10.940 1.00 90.50 84 GLY A C 1
ATOM 699 O O . GLY A 1 84 ? 1.578 -10.199 -10.049 1.00 90.50 84 GLY A O 1
ATOM 700 N N . GLN A 1 85 ? 1.964 -12.216 -10.923 1.00 93.06 85 GLN A N 1
ATOM 701 C CA . GLN A 1 85 ? 1.071 -12.927 -10.002 1.00 93.06 85 GLN A CA 1
ATOM 702 C C . GLN A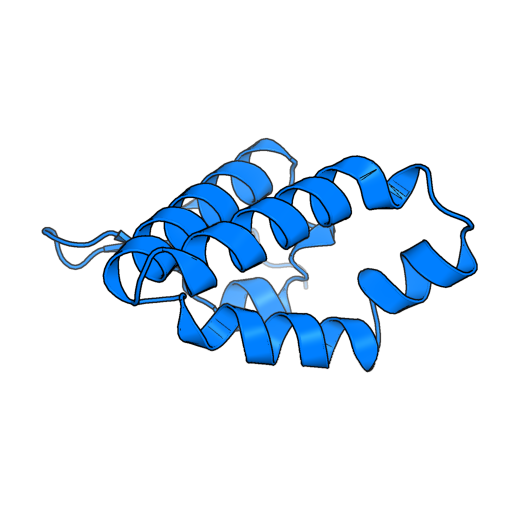 1 85 ? 1.409 -12.723 -8.514 1.00 93.06 85 GLN A C 1
ATOM 704 O O . GLN A 1 85 ? 0.510 -12.637 -7.684 1.00 93.06 85 GLN A O 1
ATOM 709 N N . ALA A 1 86 ? 2.692 -12.636 -8.156 1.00 91.50 86 ALA A N 1
ATOM 710 C CA . ALA A 1 86 ? 3.091 -12.402 -6.768 1.00 91.50 86 ALA A CA 1
ATOM 711 C C . ALA A 1 86 ? 2.770 -10.970 -6.305 1.00 91.50 86 ALA A C 1
ATOM 713 O O . ALA A 1 86 ? 2.357 -10.790 -5.160 1.00 91.50 86 ALA A O 1
ATOM 714 N N . TYR A 1 87 ? 2.861 -9.978 -7.196 1.00 94.06 87 TYR A N 1
ATOM 715 C CA . TYR A 1 87 ? 2.329 -8.642 -6.931 1.00 94.06 87 TYR A CA 1
ATOM 716 C C . TYR A 1 87 ? 0.815 -8.669 -6.694 1.00 94.06 87 TYR A C 1
ATOM 718 O O . TYR A 1 87 ? 0.361 -8.122 -5.693 1.00 94.06 87 TYR A O 1
ATOM 726 N N . GLU A 1 88 ? 0.048 -9.364 -7.539 1.00 94.81 88 GLU A N 1
ATOM 727 C CA . GLU A 1 88 ? -1.406 -9.484 -7.358 1.00 94.81 88 GLU A CA 1
ATOM 728 C C . GLU A 1 88 ? -1.765 -10.095 -5.996 1.00 94.81 88 GLU A C 1
ATOM 730 O O . GLU A 1 88 ? -2.601 -9.547 -5.283 1.00 94.81 88 GLU A O 1
ATOM 735 N N . TYR A 1 89 ? -1.065 -11.152 -5.567 1.00 95.06 89 TYR A N 1
ATOM 736 C CA . TYR A 1 89 ? -1.267 -11.733 -4.235 1.00 95.06 89 TYR A CA 1
ATOM 737 C C . TYR A 1 89 ? -0.936 -10.768 -3.092 1.00 95.06 89 TYR A C 1
ATOM 739 O O . TYR A 1 89 ? -1.618 -10.770 -2.064 1.00 95.06 89 TYR A O 1
ATOM 747 N N . ASN A 1 90 ? 0.112 -9.955 -3.249 1.00 94.12 90 ASN A N 1
ATOM 748 C CA . ASN A 1 90 ? 0.440 -8.922 -2.272 1.00 94.12 90 ASN A CA 1
ATOM 749 C C . ASN A 1 90 ? -0.687 -7.884 -2.193 1.00 94.12 90 ASN A C 1
ATOM 751 O O . ASN A 1 90 ? -1.096 -7.526 -1.091 1.00 94.12 90 ASN A O 1
ATOM 755 N N . MET A 1 91 ? -1.221 -7.445 -3.337 1.00 96.00 91 MET A N 1
ATOM 756 C CA . MET A 1 91 ? -2.328 -6.486 -3.389 1.00 96.00 91 MET A CA 1
ATOM 757 C C . MET A 1 91 ? -3.610 -7.060 -2.774 1.00 96.00 91 MET A C 1
ATOM 759 O O . MET A 1 91 ? -4.155 -6.438 -1.869 1.00 96.00 91 MET A O 1
ATOM 763 N N . ASP A 1 92 ? -4.009 -8.287 -3.125 1.00 95.94 92 ASP A N 1
ATOM 764 C CA . ASP A 1 92 ? -5.167 -8.973 -2.519 1.00 95.94 92 ASP A CA 1
ATOM 765 C C . ASP A 1 92 ? -5.043 -9.089 -0.987 1.00 95.94 92 ASP A C 1
ATOM 767 O O . ASP A 1 92 ? -6.021 -9.052 -0.235 1.00 95.94 92 ASP A O 1
ATOM 771 N N . TRP A 1 93 ? -3.819 -9.265 -0.481 1.00 95.19 93 TRP A N 1
ATOM 772 C CA . TRP A 1 93 ? -3.586 -9.290 0.958 1.00 95.19 93 TRP A CA 1
ATOM 773 C C . TRP A 1 93 ? -3.701 -7.898 1.591 1.00 95.19 93 TRP A C 1
ATOM 775 O O . TRP A 1 93 ? -4.289 -7.782 2.670 1.00 95.19 93 TRP A O 1
ATOM 785 N N . LEU A 1 94 ? -3.171 -6.864 0.932 1.00 95.75 94 LEU A N 1
ATOM 786 C CA . LEU A 1 94 ? -3.227 -5.470 1.381 1.00 95.75 94 LEU A CA 1
ATOM 787 C C . LEU A 1 94 ? -4.650 -4.895 1.368 1.00 95.75 94 LEU A C 1
ATOM 789 O O . LEU A 1 94 ? -4.970 -4.091 2.241 1.00 95.75 94 LEU A O 1
ATOM 793 N N . GLU A 1 95 ? -5.512 -5.336 0.448 1.00 95.38 95 GLU A N 1
ATOM 794 C CA . GLU A 1 95 ? -6.919 -4.911 0.345 1.00 95.38 95 GLU A CA 1
ATOM 795 C C . GLU A 1 95 ? -7.661 -5.047 1.680 1.00 95.38 95 GLU A C 1
ATOM 797 O O . GLU A 1 95 ? -8.448 -4.189 2.073 1.00 95.38 95 GLU A O 1
ATOM 802 N N . LYS A 1 96 ? -7.310 -6.075 2.462 1.00 93.81 96 LYS A N 1
ATOM 803 C CA . LYS A 1 96 ? -7.864 -6.325 3.799 1.00 93.81 96 LYS A CA 1
ATOM 804 C C . LYS A 1 96 ? -7.643 -5.175 4.776 1.00 93.81 96 LYS A C 1
ATOM 806 O O . LYS A 1 96 ? -8.249 -5.207 5.842 1.00 93.81 96 LYS A O 1
ATOM 811 N N . TYR A 1 97 ? -6.756 -4.235 4.485 1.00 94.06 97 TYR A N 1
ATOM 812 C CA . TYR A 1 97 ? -6.401 -3.128 5.366 1.00 94.06 97 TYR A CA 1
ATOM 813 C C . TYR A 1 97 ? -6.629 -1.762 4.699 1.00 94.06 97 TYR A C 1
ATOM 815 O O . TYR A 1 97 ? -6.173 -0.753 5.230 1.00 94.06 97 TYR A O 1
ATOM 823 N N . ALA A 1 98 ? -7.296 -1.718 3.540 1.00 90.19 98 ALA A N 1
ATOM 824 C CA . ALA A 1 98 ? -7.554 -0.481 2.799 1.00 90.19 98 ALA A CA 1
ATOM 825 C C . ALA A 1 98 ? -8.571 0.455 3.481 1.00 90.19 98 ALA A C 1
ATOM 827 O O . ALA A 1 98 ? -8.498 1.669 3.276 1.00 90.19 98 ALA A O 1
ATOM 828 N N . GLU A 1 99 ? -9.457 -0.106 4.310 1.00 82.00 99 GLU A N 1
ATOM 829 C CA . GLU A 1 99 ? -10.497 0.584 5.092 1.00 82.00 99 GLU A CA 1
ATOM 830 C C . GLU A 1 99 ? -10.209 0.523 6.596 1.00 82.00 99 GLU A C 1
ATOM 832 O O . GLU A 1 99 ? -9.899 -0.583 7.113 1.00 82.00 99 GLU A O 1
#

Solvent-accessible surface area (backbone atoms only — not comparable to full-atom values): 5624 Å² total; per-residue (Å²): 130,88,69,89,75,54,76,68,72,40,46,40,68,80,88,86,51,71,33,43,33,49,68,58,38,60,75,68,34,61,81,71,49,57,70,69,60,45,50,54,55,48,50,41,34,34,56,35,20,42,79,77,28,70,72,46,21,52,52,42,53,50,50,49,55,48,67,73,48,35,88,79,45,61,66,71,57,33,47,40,58,68,36,66,71,56,22,51,54,51,49,65,58,49,54,78,20,27,103

pLDDT: mean 89.95, std 9.81, range [39.16, 96.94]

Sequence (99 aa):
MLRDLNPEDLFVSDGTHRGINHELVRSFGFFNLNREVQEEIMDIYVKNALNKGEKDKYKMLIFRALSKNIQNFPFSVYQHFTSGQAYEYNMDWLEKYAE

Secondary structure (DSSP, 8-state):
------GGGGEEE-SS-EEE-HHHHHHH-GGGS-HHHHHHHHHHHHHHHHHH-HHHHHHHHHHHHHHHHGGGS-HHHHHHHHSHHHHHHHHHHHHTT--

Foldseek 3Di:
DPDPDDLCNQWDDPPPAIFGPLVVCLVCFLLVDDPVSNVVNLVQLLVQLVVVHPVSNVVSVVVVVCSVCLVVDPVVSSDLCRDDDNVVVVSVVSVSRRD

Mean predicted aligned error: 4.2 Å

Radius of gyration: 13.4 Å; Cα contacts (8 Å, |Δi|>4): 75; chains: 1; bounding box: 34×26×39 Å